Protein AF-A0AAJ2J7U4-F1 (afdb_monomer)

Structure (mmCIF, N/CA/C/O backbone):
data_AF-A0AAJ2J7U4-F1
#
_entry.id   AF-A0AAJ2J7U4-F1
#
loop_
_atom_site.group_PDB
_atom_site.id
_atom_site.type_symbol
_atom_site.label_atom_id
_atom_site.label_alt_id
_atom_site.label_comp_id
_atom_site.label_asym_id
_atom_site.label_entity_id
_atom_site.label_seq_id
_atom_site.pdbx_PDB_ins_code
_atom_site.Cartn_x
_atom_site.Cartn_y
_atom_site.Cartn_z
_atom_site.occupancy
_atom_sit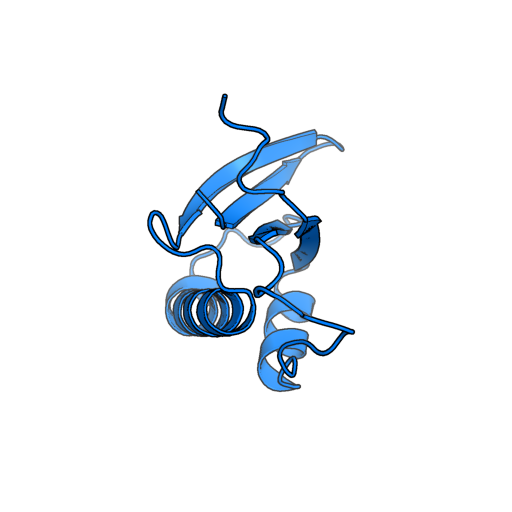e.B_iso_or_equiv
_atom_site.auth_seq_id
_atom_site.auth_comp_id
_atom_site.auth_asym_id
_atom_site.auth_atom_id
_atom_site.pdbx_PDB_model_num
ATOM 1 N N . MET A 1 1 ? 10.950 10.917 -3.554 1.00 66.06 1 MET A N 1
ATOM 2 C CA . MET A 1 1 ? 10.556 10.054 -2.414 1.00 66.06 1 MET A CA 1
ATOM 3 C C . MET A 1 1 ? 9.336 9.284 -2.843 1.00 66.06 1 MET A C 1
ATOM 5 O O . MET A 1 1 ? 8.470 9.902 -3.446 1.00 66.06 1 MET A O 1
ATOM 9 N N . SER A 1 2 ? 9.233 8.014 -2.476 1.00 89.12 2 SER A N 1
ATOM 10 C CA . SER A 1 2 ? 8.250 7.124 -3.091 1.00 89.12 2 SER A CA 1
ATOM 11 C C . SER A 1 2 ? 7.134 6.642 -2.175 1.00 89.12 2 SER A C 1
ATOM 13 O O . SER A 1 2 ? 6.103 6.273 -2.707 1.00 89.12 2 SER A O 1
ATOM 15 N 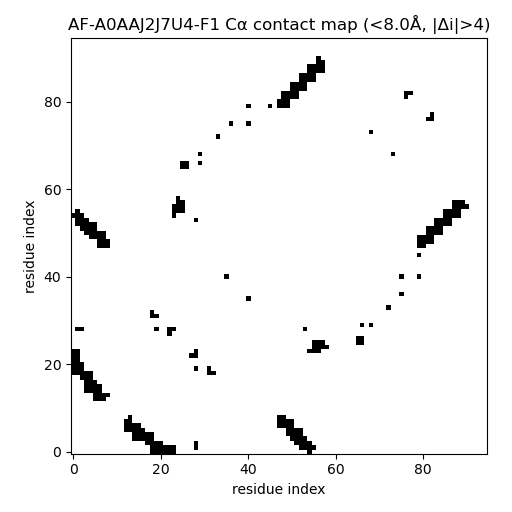N . ILE A 1 3 ? 7.256 6.645 -0.838 1.00 97.06 3 ILE A N 1
ATOM 16 C CA . ILE A 1 3 ? 6.148 6.188 0.025 1.00 97.06 3 ILE A CA 1
ATOM 17 C C . ILE A 1 3 ? 5.807 7.182 1.134 1.00 97.06 3 ILE A C 1
ATOM 19 O O . ILE A 1 3 ? 6.639 7.492 1.993 1.00 97.06 3 ILE A O 1
ATOM 23 N N . TRP A 1 4 ? 4.535 7.581 1.176 1.00 97.31 4 TRP A N 1
ATOM 24 C CA . TRP A 1 4 ? 3.908 8.254 2.308 1.00 97.31 4 TRP A CA 1
ATOM 25 C C . TRP A 1 4 ? 2.800 7.392 2.902 1.00 97.31 4 TRP A C 1
ATOM 27 O O . TRP A 1 4 ? 1.822 7.056 2.241 1.00 97.31 4 TRP A O 1
ATOM 37 N N . ILE A 1 5 ? 2.900 7.098 4.195 1.00 97.19 5 ILE A N 1
ATOM 38 C CA . ILE A 1 5 ? 1.748 6.629 4.959 1.00 97.19 5 ILE A CA 1
ATOM 39 C C . ILE A 1 5 ? 0.985 7.865 5.410 1.00 97.19 5 ILE A C 1
ATOM 41 O O . ILE A 1 5 ? 1.531 8.714 6.119 1.00 97.19 5 ILE A O 1
ATOM 45 N N . ARG A 1 6 ? -0.272 7.972 4.991 1.00 97.12 6 ARG A N 1
ATOM 46 C CA . ARG A 1 6 ? -1.156 9.087 5.313 1.00 97.12 6 ARG A CA 1
ATOM 47 C C . ARG A 1 6 ? -2.288 8.640 6.221 1.00 97.12 6 ARG A C 1
ATOM 49 O O . ARG A 1 6 ? -2.885 7.585 6.010 1.00 97.12 6 ARG A O 1
ATOM 56 N N . LYS A 1 7 ? -2.600 9.470 7.208 1.00 96.81 7 LYS A N 1
ATOM 57 C CA . LYS A 1 7 ? -3.763 9.318 8.081 1.00 96.81 7 LYS A CA 1
ATOM 58 C C . LYS A 1 7 ? -4.923 10.118 7.505 1.00 96.81 7 LYS A C 1
ATOM 60 O O . LYS A 1 7 ? -4.736 11.275 7.141 1.00 96.81 7 LYS A O 1
ATOM 65 N N . VAL A 1 8 ? -6.108 9.523 7.429 1.00 96.00 8 VAL A N 1
ATOM 66 C CA . VAL A 1 8 ? -7.317 10.192 6.936 1.00 96.00 8 VAL A CA 1
ATOM 67 C C . VAL A 1 8 ? -8.169 10.669 8.112 1.00 96.00 8 VAL A C 1
ATOM 69 O O . VAL A 1 8 ? -8.530 9.882 8.992 1.00 96.00 8 VAL A O 1
ATOM 72 N N . THR A 1 9 ? -8.516 11.955 8.095 1.00 91.88 9 THR A N 1
ATOM 73 C CA . THR A 1 9 ? -9.351 12.634 9.095 1.00 91.88 9 THR A CA 1
ATOM 74 C C . THR A 1 9 ? -10.326 13.561 8.368 1.00 91.88 9 THR A C 1
ATOM 76 O O . THR A 1 9 ? -9.903 14.424 7.601 1.00 91.88 9 THR A O 1
ATOM 79 N N . ASP A 1 10 ? -11.631 13.375 8.581 1.00 88.81 10 ASP A N 1
ATOM 80 C CA . ASP A 1 10 ? -12.701 14.230 8.036 1.00 88.81 10 ASP A CA 1
ATOM 81 C C . ASP A 1 10 ? -12.599 14.502 6.520 1.00 88.81 10 ASP A C 1
ATOM 83 O O . ASP A 1 10 ? -12.789 15.621 6.046 1.00 88.81 10 ASP A O 1
ATOM 87 N N . GLY A 1 11 ? -12.260 13.467 5.743 1.00 85.19 11 GLY A N 1
ATOM 88 C CA . GLY A 1 11 ? -12.131 13.546 4.281 1.00 85.19 11 GLY A CA 1
ATOM 89 C C . GLY A 1 11 ? -10.825 14.170 3.776 1.00 85.19 11 GLY A C 1
ATOM 90 O O . GLY A 1 11 ? -10.605 14.202 2.568 1.00 85.19 11 GLY A O 1
ATOM 91 N N . ASN A 1 12 ? -9.942 14.612 4.673 1.00 91.88 12 ASN A N 1
ATOM 92 C CA . ASN A 1 12 ? -8.586 15.049 4.351 1.00 91.88 12 ASN A CA 1
ATOM 93 C C . ASN A 1 12 ? -7.569 13.978 4.748 1.00 91.88 12 ASN A C 1
ATOM 95 O O . ASN A 1 12 ? -7.854 13.111 5.571 1.00 91.88 12 ASN A O 1
ATOM 99 N N . SER A 1 13 ? -6.365 14.055 4.186 1.00 94.75 13 SER A N 1
ATOM 100 C CA . SER A 1 13 ? -5.255 13.180 4.558 1.00 94.75 13 SER A CA 1
ATOM 101 C C . SER A 1 13 ? -4.037 13.989 4.984 1.00 94.75 13 SER A C 1
ATOM 103 O O . SER A 1 13 ? -3.684 14.947 4.297 1.00 94.75 13 SER A O 1
ATOM 105 N N . GLU A 1 14 ? -3.357 13.557 6.038 1.00 95.62 14 GLU A N 1
ATOM 106 C CA . GLU A 1 14 ? -2.099 14.136 6.514 1.00 95.62 14 GLU A CA 1
ATOM 107 C C . GLU A 1 14 ? -0.971 13.102 6.483 1.00 95.62 14 GLU A C 1
ATOM 109 O O . GLU A 1 14 ? -1.200 11.908 6.684 1.00 95.62 14 GLU A O 1
ATOM 114 N N . ASN A 1 15 ? 0.256 13.556 6.235 1.00 95.94 15 ASN A N 1
ATOM 115 C CA . ASN A 1 15 ? 1.433 12.693 6.217 1.00 95.94 15 ASN A CA 1
ATOM 116 C C . ASN A 1 15 ? 1.776 12.228 7.639 1.00 95.94 15 ASN A C 1
ATOM 118 O O . ASN A 1 15 ? 1.973 13.052 8.528 1.00 95.94 15 ASN A O 1
ATOM 122 N N . TYR A 1 16 ? 1.878 10.913 7.837 1.00 95.12 16 TYR A N 1
ATOM 123 C CA . TYR A 1 16 ? 2.177 10.298 9.131 1.00 95.12 16 TYR A CA 1
ATOM 124 C C . TYR A 1 16 ? 3.620 9.800 9.215 1.00 95.12 16 TYR A C 1
ATOM 126 O O . TYR A 1 16 ? 4.351 10.152 10.137 1.00 95.12 16 TYR A O 1
ATOM 134 N N . VAL A 1 17 ? 4.051 8.998 8.239 1.00 95.88 17 VAL A N 1
ATOM 135 C CA . VAL A 1 17 ? 5.441 8.543 8.141 1.00 95.88 17 VAL A CA 1
ATOM 136 C C . VAL A 1 17 ? 5.857 8.412 6.686 1.00 95.88 17 VAL A C 1
ATOM 138 O O . VAL A 1 17 ? 5.032 8.159 5.806 1.00 95.88 17 VAL A O 1
ATOM 141 N N . ARG A 1 18 ? 7.153 8.585 6.450 1.00 95.44 18 ARG A N 1
ATOM 142 C CA . ARG A 1 18 ? 7.792 8.448 5.148 1.00 95.44 18 ARG A CA 1
ATOM 143 C C . ARG A 1 18 ? 8.653 7.192 5.117 1.00 95.44 18 ARG A C 1
ATOM 145 O O . ARG A 1 18 ? 9.348 6.919 6.092 1.00 95.44 18 ARG A O 1
ATOM 152 N N . LEU A 1 19 ? 8.626 6.465 4.001 1.00 95.56 19 LEU A N 1
ATOM 153 C CA . LEU A 1 19 ? 9.446 5.273 3.764 1.00 95.56 19 LEU A CA 1
ATOM 154 C C . LEU A 1 19 ? 10.171 5.385 2.410 1.00 95.56 19 LEU A C 1
ATOM 156 O O . LEU A 1 19 ? 9.836 6.244 1.592 1.00 95.56 19 LEU A O 1
ATOM 160 N N . ALA A 1 20 ? 11.152 4.504 2.185 1.00 93.31 20 ALA A N 1
ATOM 161 C CA . ALA A 1 20 ? 11.825 4.301 0.896 1.00 93.31 20 ALA A CA 1
ATOM 162 C C . ALA A 1 20 ? 12.352 5.593 0.234 1.00 93.31 20 ALA A C 1
ATOM 164 O O . ALA A 1 20 ? 12.027 5.909 -0.905 1.00 93.31 20 ALA A O 1
ATOM 165 N N . GLU A 1 21 ? 13.169 6.379 0.942 1.00 87.88 21 GLU A N 1
ATOM 166 C CA . GLU A 1 21 ? 13.580 7.698 0.438 1.00 87.88 21 GLU A CA 1
ATOM 167 C C . GLU A 1 21 ? 14.337 7.665 -0.898 1.00 87.88 21 GLU A C 1
ATOM 169 O O . GLU A 1 21 ? 14.222 8.623 -1.663 1.00 87.88 21 GLU A O 1
ATOM 174 N N . GLU A 1 22 ? 15.051 6.570 -1.167 1.00 88.56 22 GLU A N 1
ATOM 175 C CA . GLU A 1 22 ? 16.000 6.426 -2.278 1.00 88.56 22 GLU A CA 1
ATOM 176 C C . GLU A 1 22 ? 15.540 5.454 -3.379 1.00 88.56 22 GLU A C 1
ATOM 178 O O . GLU A 1 22 ? 16.242 5.294 -4.373 1.00 88.56 22 GLU A O 1
ATOM 183 N N . SER A 1 23 ? 14.382 4.799 -3.231 1.00 91.81 23 SER A N 1
ATOM 184 C CA . SER A 1 23 ? 13.888 3.826 -4.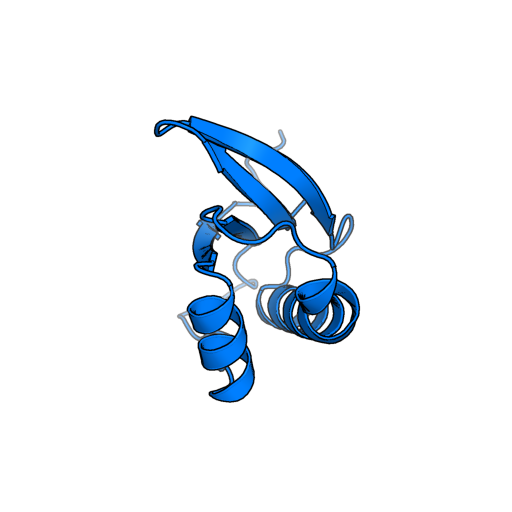217 1.00 91.81 23 SER A CA 1
ATOM 185 C C . SER A 1 23 ? 12.643 4.344 -4.923 1.00 91.81 23 SER A C 1
ATOM 187 O O . SER A 1 23 ? 11.798 4.977 -4.296 1.00 91.81 23 SER A O 1
ATOM 189 N N . TRP A 1 24 ? 12.521 4.036 -6.212 1.00 92.88 24 TRP A N 1
ATOM 190 C CA . TRP A 1 24 ? 11.317 4.223 -7.029 1.00 92.88 24 TRP A CA 1
ATOM 191 C C . TRP A 1 24 ? 10.902 2.921 -7.740 1.00 92.88 24 TRP A C 1
ATOM 193 O O . TRP A 1 24 ? 9.967 2.920 -8.541 1.00 92.88 24 TRP A O 1
ATOM 203 N N . ASP A 1 25 ? 11.578 1.804 -7.442 1.00 92.25 25 ASP A N 1
ATOM 204 C CA . ASP A 1 25 ? 11.293 0.494 -8.030 1.00 92.25 25 ASP A CA 1
ATOM 205 C C . ASP A 1 25 ? 10.081 -0.146 -7.349 1.00 92.25 25 ASP A C 1
ATOM 207 O O . ASP A 1 25 ? 10.143 -0.578 -6.199 1.00 92.25 25 ASP A O 1
ATOM 211 N N . LEU A 1 26 ? 8.959 -0.232 -8.065 1.00 93.31 26 LEU A N 1
ATOM 212 C CA . LEU A 1 26 ? 7.684 -0.680 -7.501 1.00 93.31 26 LEU A CA 1
ATOM 213 C C . LEU A 1 26 ? 7.764 -2.028 -6.737 1.00 93.31 26 LEU A C 1
ATOM 215 O O . LEU A 1 26 ? 7.219 -2.107 -5.632 1.00 93.31 26 LEU A O 1
ATOM 219 N N . PRO A 1 27 ? 8.431 -3.090 -7.238 1.00 92.56 27 PRO A N 1
ATOM 220 C CA . PRO A 1 27 ? 8.653 -4.307 -6.455 1.00 92.56 27 PRO A CA 1
ATOM 221 C C . PRO A 1 27 ? 9.396 -4.102 -5.130 1.00 92.56 27 PRO A C 1
ATOM 223 O O . PRO A 1 27 ? 8.976 -4.648 -4.105 1.00 92.56 27 PRO A O 1
ATOM 226 N N . GLU A 1 28 ? 10.482 -3.329 -5.126 1.00 93.62 28 GLU A N 1
ATOM 227 C CA . GLU A 1 28 ? 11.215 -2.994 -3.906 1.00 93.62 28 GLU A CA 1
ATOM 228 C C . GLU A 1 28 ? 10.351 -2.192 -2.923 1.00 93.62 28 GLU A C 1
ATOM 230 O O . GLU A 1 28 ? 10.319 -2.511 -1.731 1.00 93.62 28 GLU A O 1
ATOM 235 N N . LEU A 1 29 ? 9.588 -1.216 -3.420 1.00 95.56 29 LEU A N 1
ATOM 236 C CA . LEU A 1 29 ? 8.677 -0.401 -2.615 1.00 95.56 29 LEU A CA 1
ATOM 237 C C . LEU A 1 29 ? 7.658 -1.254 -1.862 1.00 95.56 29 LEU A C 1
ATOM 239 O O . LEU A 1 29 ? 7.459 -1.066 -0.661 1.00 95.56 29 LEU A O 1
ATOM 243 N N . PHE A 1 30 ? 7.063 -2.243 -2.530 1.00 95.69 30 PHE A N 1
ATOM 244 C CA . PHE A 1 30 ? 6.123 -3.156 -1.883 1.00 95.69 30 PHE A CA 1
ATOM 245 C C . PHE A 1 30 ? 6.781 -4.050 -0.832 1.00 95.69 30 PHE A C 1
ATOM 247 O O . PHE A 1 30 ? 6.172 -4.310 0.205 1.00 95.69 30 PHE A O 1
ATOM 254 N N . LYS A 1 31 ? 8.034 -4.466 -1.042 1.00 94.25 31 LYS A N 1
ATOM 255 C CA . LYS A 1 31 ? 8.796 -5.212 -0.032 1.00 94.25 31 LYS A CA 1
ATOM 256 C C . LYS A 1 31 ? 9.086 -4.355 1.203 1.00 94.25 31 LYS A C 1
ATOM 258 O O . LYS A 1 31 ? 8.926 -4.829 2.327 1.00 94.25 31 LYS A O 1
ATOM 263 N N . ILE A 1 32 ? 9.500 -3.101 1.009 1.00 95.62 32 ILE A N 1
ATOM 264 C CA . ILE A 1 32 ? 9.742 -2.150 2.105 1.00 95.62 32 ILE A CA 1
ATOM 265 C C . ILE A 1 32 ? 8.442 -1.890 2.871 1.00 95.62 32 ILE A C 1
ATOM 267 O O . ILE A 1 32 ? 8.428 -1.960 4.100 1.00 95.62 32 ILE A O 1
ATOM 271 N N . PHE A 1 33 ? 7.348 -1.643 2.151 1.00 96.12 33 PHE A N 1
ATOM 272 C CA . PHE A 1 33 ? 6.033 -1.417 2.738 1.00 96.12 33 PHE A CA 1
ATOM 273 C C . PHE A 1 33 ? 5.543 -2.619 3.558 1.00 96.12 33 PHE A C 1
ATOM 275 O O . PHE A 1 33 ? 5.133 -2.443 4.703 1.00 96.12 33 PHE A O 1
ATOM 282 N N . GLU A 1 34 ? 5.625 -3.840 3.021 1.00 95.50 34 GLU A N 1
ATOM 283 C CA . GLU A 1 34 ? 5.176 -5.055 3.717 1.00 95.50 34 GLU A CA 1
ATOM 284 C C . GLU A 1 34 ? 5.988 -5.329 4.992 1.00 95.50 34 GLU A C 1
ATOM 286 O O . GLU A 1 34 ? 5.413 -5.671 6.033 1.00 95.50 34 GLU A O 1
ATOM 291 N N . ASN A 1 35 ? 7.307 -5.113 4.949 1.00 94.75 35 ASN A N 1
ATOM 292 C CA . ASN A 1 35 ? 8.164 -5.213 6.131 1.00 94.75 35 ASN A CA 1
ATOM 293 C C . ASN A 1 35 ? 7.781 -4.170 7.186 1.00 94.75 35 ASN A C 1
ATOM 295 O O . ASN A 1 35 ? 7.549 -4.520 8.343 1.00 94.75 35 ASN A O 1
ATOM 299 N N . TRP A 1 36 ? 7.637 -2.906 6.779 1.00 95.94 36 TRP A N 1
ATOM 300 C CA . TRP A 1 36 ? 7.265 -1.833 7.697 1.00 95.94 36 TRP A CA 1
ATOM 301 C C . TRP A 1 36 ? 5.909 -2.097 8.360 1.00 95.94 36 TRP A C 1
ATOM 303 O O . TRP A 1 36 ? 5.783 -1.976 9.580 1.00 95.94 36 TRP A O 1
ATOM 313 N N . LEU A 1 37 ? 4.913 -2.530 7.581 1.00 94.81 37 LEU A N 1
ATOM 314 C CA . LEU A 1 37 ? 3.586 -2.870 8.088 1.00 94.81 37 LEU A CA 1
ATOM 315 C C . LEU A 1 37 ? 3.641 -4.061 9.052 1.00 94.81 37 LEU A C 1
ATOM 317 O O . LEU A 1 37 ? 2.898 -4.114 10.025 1.00 94.81 37 LEU A O 1
ATOM 321 N N . THR A 1 38 ? 4.527 -5.025 8.812 1.00 92.44 38 THR A N 1
ATOM 322 C CA . THR A 1 38 ? 4.713 -6.164 9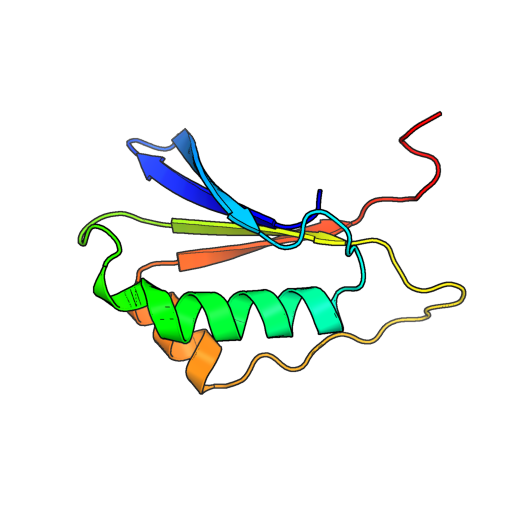.717 1.00 92.44 38 THR A CA 1
ATOM 323 C C . THR A 1 38 ? 5.268 -5.737 11.074 1.00 92.44 38 THR A C 1
ATOM 325 O O . THR A 1 38 ? 4.848 -6.287 12.087 1.00 92.44 38 THR A O 1
ATOM 328 N N . GLU A 1 39 ? 6.149 -4.743 11.100 1.00 93.69 39 GLU A N 1
ATOM 329 C CA . GLU A 1 39 ? 6.799 -4.253 12.320 1.00 93.69 39 GLU A CA 1
ATOM 330 C C . GLU A 1 39 ? 5.969 -3.209 13.087 1.00 93.69 39 GLU A C 1
ATOM 332 O O . GLU A 1 39 ? 6.059 -3.131 14.311 1.0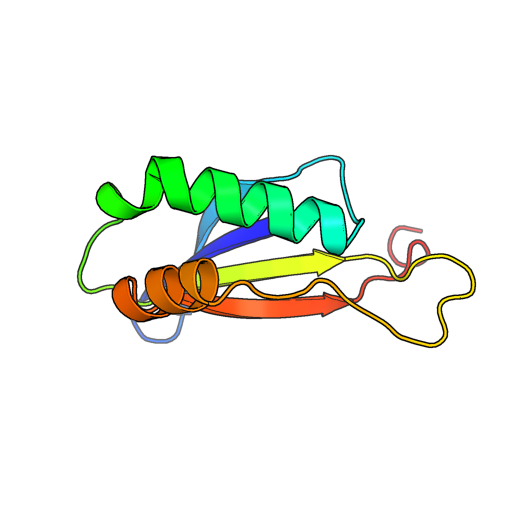0 93.69 39 GLU A O 1
ATOM 337 N N . HIS A 1 40 ? 5.165 -2.398 12.388 1.00 92.25 40 HIS A N 1
ATOM 338 C CA . HIS A 1 40 ? 4.559 -1.190 12.963 1.00 92.25 40 HIS A CA 1
ATOM 339 C C . HIS A 1 40 ? 3.028 -1.179 12.977 1.00 92.25 40 HIS A C 1
ATOM 341 O O . HIS A 1 40 ? 2.460 -0.318 13.651 1.00 92.25 40 HIS A O 1
ATOM 347 N N . ALA A 1 41 ? 2.352 -2.103 12.278 1.00 84.50 41 ALA A N 1
ATOM 348 C CA . ALA A 1 41 ? 0.887 -2.115 12.172 1.00 84.50 41 ALA A CA 1
ATOM 349 C C . ALA A 1 41 ? 0.186 -2.034 13.532 1.00 84.50 41 ALA A C 1
ATOM 351 O O . ALA A 1 41 ? -0.726 -1.230 13.702 1.00 84.50 41 ALA A O 1
ATOM 352 N N . ASP A 1 42 ? 0.653 -2.812 14.507 1.00 86.62 42 ASP A N 1
ATOM 353 C CA . ASP A 1 42 ? 0.013 -2.921 15.821 1.00 86.62 42 ASP A CA 1
ATOM 354 C C . ASP A 1 42 ? 0.112 -1.627 16.650 1.00 86.62 42 ASP A C 1
ATOM 356 O O . ASP A 1 42 ? -0.624 -1.448 17.619 1.00 86.62 42 ASP A O 1
ATOM 360 N N . ASN A 1 43 ? 0.997 -0.704 16.259 1.00 89.62 43 ASN A N 1
ATOM 361 C CA . ASN A 1 43 ? 1.200 0.582 16.924 1.00 89.62 43 ASN A CA 1
ATOM 362 C C . ASN A 1 43 ? 0.462 1.738 16.233 1.00 89.62 43 ASN A C 1
ATOM 364 O O . ASN A 1 43 ? 0.505 2.870 16.722 1.00 89.62 43 ASN A O 1
ATOM 368 N N . LEU A 1 44 ? -0.190 1.493 15.091 1.00 90.94 44 LEU A N 1
ATOM 369 C CA . LEU A 1 44 ? -0.962 2.529 14.418 1.00 90.94 44 LEU A CA 1
ATOM 370 C C . LEU A 1 44 ? -2.239 2.844 15.211 1.00 90.94 44 LEU A C 1
ATOM 372 O O . LEU A 1 44 ? -2.944 1.928 15.638 1.00 90.94 44 LEU A O 1
ATOM 376 N N . PRO A 1 45 ? -2.583 4.134 15.388 1.00 88.50 45 PRO A N 1
ATOM 377 C CA . PRO A 1 45 ? -3.833 4.523 16.024 1.00 88.50 45 PRO A CA 1
ATOM 378 C C . PRO A 1 45 ? -5.054 3.863 15.364 1.00 88.50 45 PRO A C 1
ATOM 380 O O . PRO A 1 45 ? -5.331 4.069 14.180 1.00 88.50 45 PRO A O 1
ATOM 383 N N . SER A 1 46 ? -5.805 3.095 16.154 1.00 86.25 46 SER A N 1
ATOM 384 C CA . SER A 1 46 ? -7.038 2.435 15.719 1.00 86.25 46 SER A CA 1
ATOM 385 C C . SER A 1 46 ? -8.163 3.435 15.437 1.00 86.25 46 SER A C 1
ATOM 387 O O . SER A 1 46 ? -8.198 4.516 16.024 1.00 86.25 46 SER A O 1
ATOM 389 N N . GLY A 1 47 ? -9.137 3.042 14.611 1.00 85.69 47 GLY A N 1
ATOM 390 C CA . GLY A 1 47 ? -10.332 3.852 14.328 1.00 85.69 47 GLY A CA 1
ATOM 391 C C . GLY A 1 47 ? -10.122 4.947 13.279 1.00 85.69 47 GLY A C 1
ATOM 392 O O . GLY A 1 47 ? -11.026 5.743 13.040 1.00 85.69 47 GLY A O 1
ATOM 393 N N . HIS A 1 48 ? -8.953 4.973 12.641 1.00 89.50 48 HIS A N 1
ATOM 394 C CA . HIS A 1 48 ? -8.643 5.856 11.525 1.00 89.50 48 HIS A CA 1
ATOM 395 C C . HIS A 1 48 ? -8.581 5.080 10.215 1.00 89.50 48 HIS A C 1
ATOM 397 O O . HIS A 1 48 ? -8.267 3.892 10.199 1.00 89.50 48 HIS A O 1
ATOM 403 N N . GLN A 1 49 ? -8.860 5.776 9.118 1.00 95.50 49 GLN A N 1
ATOM 404 C CA . GLN A 1 49 ? -8.548 5.292 7.780 1.00 95.50 49 GLN A CA 1
ATOM 405 C C . GLN A 1 49 ? -7.123 5.705 7.417 1.00 95.50 49 GLN A C 1
ATOM 407 O O . GLN A 1 49 ? -6.647 6.768 7.825 1.00 95.50 49 GLN A O 1
ATOM 412 N N . TRP A 1 50 ? -6.453 4.871 6.630 1.00 97.12 50 TRP A N 1
ATOM 413 C CA . TRP A 1 50 ? -5.070 5.092 6.225 1.00 97.12 50 TRP A CA 1
ATOM 414 C C . TRP A 1 50 ? -4.916 4.976 4.713 1.00 97.12 50 TRP A C 1
ATOM 416 O O . TRP A 1 50 ? -5.690 4.290 4.044 1.00 97.12 50 TRP A O 1
ATOM 426 N N . ILE A 1 51 ? -3.895 5.629 4.170 1.00 97.75 51 ILE A N 1
ATOM 427 C CA . ILE A 1 51 ? -3.500 5.497 2.768 1.00 97.75 51 ILE A CA 1
ATOM 428 C C . ILE A 1 51 ? -1.998 5.224 2.730 1.00 97.75 51 ILE A C 1
ATOM 430 O O . ILE A 1 51 ? -1.220 6.022 3.244 1.00 97.75 51 ILE A O 1
ATOM 434 N N . ALA A 1 52 ? -1.591 4.119 2.115 1.00 97.50 52 ALA A N 1
ATOM 435 C CA . ALA A 1 52 ? -0.226 3.939 1.640 1.00 97.50 52 ALA A CA 1
ATOM 436 C C . ALA A 1 52 ? -0.133 4.562 0.243 1.00 97.50 52 ALA A C 1
ATOM 438 O O . ALA A 1 52 ? -0.625 3.992 -0.728 1.00 97.50 52 ALA A O 1
ATOM 439 N N . ASP A 1 53 ? 0.417 5.766 0.170 1.00 97.38 53 ASP A N 1
ATOM 440 C CA . ASP A 1 53 ? 0.664 6.510 -1.062 1.00 97.38 53 ASP A CA 1
ATOM 441 C C . ASP A 1 53 ? 2.035 6.117 -1.604 1.00 97.38 53 ASP A C 1
ATOM 443 O O . ASP A 1 53 ? 3.044 6.411 -0.965 1.00 97.38 53 ASP A O 1
ATOM 447 N N . ILE A 1 54 ? 2.054 5.379 -2.711 1.00 96.94 54 ILE A N 1
ATOM 448 C CA . ILE A 1 54 ? 3.249 4.773 -3.292 1.00 96.94 54 ILE A CA 1
ATOM 449 C C . ILE A 1 54 ? 3.447 5.336 -4.702 1.00 96.94 54 ILE A C 1
ATOM 451 O O . ILE A 1 54 ? 2.798 4.910 -5.661 1.00 96.94 54 ILE A O 1
ATOM 455 N N . GLY A 1 55 ? 4.375 6.280 -4.803 1.00 95.44 55 GLY A N 1
ATOM 456 C CA . GLY A 1 55 ? 4.939 6.785 -6.043 1.00 95.44 55 GLY A CA 1
ATOM 457 C C . GLY A 1 55 ? 6.022 5.859 -6.589 1.00 95.44 55 GLY A C 1
ATOM 458 O O . GLY A 1 55 ? 6.887 5.415 -5.837 1.00 95.44 55 GLY A O 1
ATOM 459 N N . PHE A 1 56 ? 6.009 5.576 -7.887 1.00 93.94 56 PHE A N 1
ATOM 460 C CA . PHE A 1 56 ? 7.010 4.727 -8.536 1.00 93.94 56 PHE A CA 1
ATOM 461 C C . PHE A 1 56 ? 7.355 5.226 -9.939 1.00 93.94 56 PHE A C 1
ATOM 463 O O . PHE A 1 56 ? 6.524 5.853 -10.593 1.00 93.94 56 PHE A O 1
ATOM 470 N N . THR A 1 57 ? 8.552 4.880 -10.411 1.00 92.25 57 THR A N 1
ATOM 471 C CA . THR A 1 57 ? 8.959 5.104 -11.803 1.00 92.25 57 THR A CA 1
ATOM 472 C C . THR A 1 57 ? 8.816 3.791 -12.579 1.00 92.25 57 THR A C 1
ATOM 474 O O . THR A 1 57 ? 9.244 2.734 -12.091 1.00 92.25 57 THR A O 1
ATOM 477 N N . PRO A 1 58 ? 8.224 3.792 -13.786 1.00 88.00 58 PRO A N 1
ATOM 478 C CA . PRO A 1 58 ? 8.233 2.622 -14.652 1.00 88.00 58 PRO A CA 1
ATOM 479 C C . PRO A 1 58 ? 9.662 2.177 -14.966 1.00 88.00 58 PRO A C 1
ATOM 481 O O . PRO A 1 58 ? 10.533 2.983 -15.280 1.00 88.00 58 PRO A O 1
ATOM 484 N N . ARG A 1 59 ? 9.911 0.865 -14.936 1.00 86.00 59 ARG A N 1
ATOM 485 C CA . ARG A 1 59 ? 11.202 0.315 -15.375 1.00 86.00 59 ARG A CA 1
ATOM 486 C C . ARG A 1 59 ? 11.413 0.619 -16.860 1.00 86.00 59 ARG A C 1
ATOM 488 O O . ARG A 1 59 ? 10.472 0.502 -17.648 1.00 86.00 59 ARG A O 1
ATOM 495 N N . GLU A 1 60 ? 12.646 0.924 -17.251 1.00 84.56 60 GLU A N 1
ATOM 496 C CA . GLU A 1 60 ? 12.980 1.190 -18.653 1.00 84.56 60 GLU A CA 1
ATOM 497 C C . GLU A 1 60 ? 12.531 0.027 -19.559 1.00 84.56 60 GLU A C 1
ATOM 499 O O . GLU A 1 60 ? 12.805 -1.147 -19.291 1.00 84.56 60 GLU A O 1
ATOM 504 N N . GLY A 1 61 ? 11.785 0.350 -20.621 1.00 83.19 61 GLY A N 1
ATOM 505 C CA . GLY A 1 61 ? 11.254 -0.640 -21.563 1.00 83.19 61 GLY A CA 1
ATOM 506 C C . GLY A 1 61 ? 10.137 -1.535 -21.009 1.00 83.19 61 GLY A C 1
ATOM 507 O O . GLY A 1 61 ? 9.817 -2.561 -21.621 1.00 83.19 61 GLY A O 1
ATOM 508 N N . ALA A 1 62 ? 9.534 -1.191 -19.865 1.00 81.88 62 ALA A N 1
ATOM 509 C CA . ALA A 1 62 ? 8.396 -1.927 -19.334 1.00 81.88 62 ALA A CA 1
ATOM 510 C C . ALA A 1 62 ? 7.198 -1.871 -20.298 1.00 81.88 62 ALA A C 1
ATOM 512 O O . ALA A 1 62 ? 6.725 -0.807 -20.675 1.00 81.88 62 ALA A O 1
ATOM 513 N N . ASN A 1 63 ? 6.655 -3.044 -20.634 1.00 79.81 63 ASN A N 1
ATOM 514 C CA . ASN A 1 63 ? 5.376 -3.199 -21.340 1.00 79.81 63 ASN A CA 1
ATOM 515 C C . ASN A 1 63 ? 4.286 -3.760 -20.402 1.00 79.81 63 ASN A C 1
ATOM 517 O O . ASN A 1 63 ? 3.359 -4.441 -20.840 1.00 79.81 63 ASN A O 1
ATOM 521 N N . GLY A 1 64 ? 4.446 -3.538 -19.093 1.00 78.56 64 GLY A N 1
ATOM 522 C CA . GLY A 1 64 ? 3.576 -4.039 -18.029 1.00 78.56 64 GLY A CA 1
ATOM 523 C C . GLY A 1 64 ? 4.313 -4.826 -16.937 1.00 78.56 64 GLY A C 1
ATOM 524 O O . GLY A 1 64 ? 5.543 -4.812 -16.831 1.00 78.56 64 GLY A O 1
ATOM 525 N N . GLY A 1 65 ? 3.526 -5.535 -16.125 1.00 82.31 65 GLY A N 1
ATOM 526 C CA . GLY A 1 65 ? 3.981 -6.252 -14.931 1.00 82.31 65 GLY A CA 1
ATOM 527 C C . GLY A 1 65 ? 3.776 -5.446 -13.647 1.00 82.31 65 GLY A C 1
ATOM 528 O O . GLY A 1 65 ? 3.353 -4.297 -13.677 1.00 82.31 65 GLY A O 1
ATOM 529 N N . GLY A 1 66 ? 4.053 -6.070 -12.508 1.00 83.94 66 GLY A N 1
ATOM 530 C CA . GLY A 1 66 ? 3.913 -5.451 -11.194 1.00 83.94 66 GLY A CA 1
ATOM 531 C C . GLY A 1 66 ? 4.254 -6.441 -10.083 1.00 83.94 66 GLY A C 1
ATOM 532 O O . GLY A 1 66 ? 4.434 -7.633 -10.361 1.00 83.94 66 GLY A O 1
ATOM 533 N N . PRO A 1 67 ? 4.374 -5.972 -8.834 1.00 89.94 67 PRO A N 1
ATOM 534 C CA . PRO A 1 67 ? 4.550 -6.859 -7.697 1.00 89.94 67 PRO A CA 1
ATOM 535 C C . PRO A 1 67 ? 3.292 -7.689 -7.442 1.00 89.94 67 PRO A C 1
ATOM 537 O O . PRO A 1 67 ? 2.167 -7.275 -7.722 1.00 89.94 67 PRO A O 1
ATOM 540 N N . ILE A 1 68 ? 3.488 -8.868 -6.855 1.00 90.56 68 ILE A N 1
ATOM 541 C CA . ILE A 1 68 ? 2.388 -9.655 -6.301 1.00 90.56 68 ILE A CA 1
ATOM 542 C C . ILE A 1 68 ? 2.049 -9.073 -4.932 1.00 90.56 68 ILE A C 1
ATOM 544 O O . ILE A 1 68 ? 2.904 -9.036 -4.050 1.00 90.56 68 ILE A O 1
ATOM 548 N N . LEU A 1 69 ? 0.791 -8.685 -4.732 1.00 93.19 69 LEU A N 1
ATOM 549 C CA . LEU A 1 69 ? 0.292 -8.350 -3.402 1.00 93.19 69 L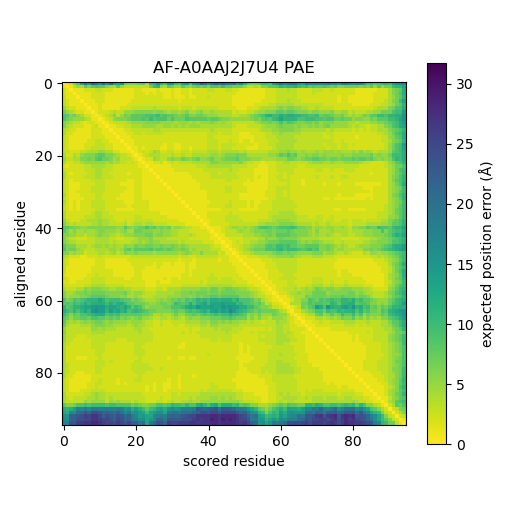EU A CA 1
ATOM 550 C C . LEU A 1 69 ? -0.029 -9.642 -2.665 1.00 93.19 69 LEU A C 1
ATOM 552 O O . LEU A 1 69 ? -0.936 -10.385 -3.051 1.00 93.19 69 LEU A O 1
ATOM 556 N N . SER A 1 70 ? 0.739 -9.935 -1.619 1.00 93.12 70 SER A N 1
ATOM 557 C CA . SER A 1 70 ? 0.513 -11.134 -0.825 1.00 93.12 70 SER A CA 1
ATOM 558 C C . SER A 1 70 ? -0.871 -11.071 -0.162 1.00 93.12 70 SER A C 1
ATOM 560 O O . SER A 1 70 ? -1.366 -10.009 0.225 1.00 93.12 70 SER A O 1
ATOM 562 N N . VAL A 1 71 ? -1.521 -12.227 0.009 1.00 95.50 71 VAL A N 1
ATOM 563 C CA . VAL A 1 71 ? -2.794 -12.301 0.752 1.00 95.50 71 VAL A CA 1
ATOM 564 C C . VAL A 1 71 ? -2.624 -11.792 2.187 1.00 95.50 71 VAL A C 1
ATOM 566 O O . VAL A 1 71 ? -3.567 -11.253 2.760 1.00 95.50 71 VAL A O 1
ATOM 569 N N . GLN A 1 72 ? -1.434 -11.946 2.772 1.00 93.69 72 GLN A N 1
ATOM 570 C CA . GLN A 1 72 ? -1.149 -11.447 4.115 1.00 93.69 72 GLN A CA 1
ATOM 571 C C . GLN A 1 72 ? -1.084 -9.918 4.155 1.00 93.69 72 GLN A C 1
ATOM 573 O O . GLN A 1 72 ? -1.709 -9.326 5.033 1.00 93.69 72 GLN A O 1
ATOM 578 N N . LEU A 1 73 ? -0.414 -9.285 3.188 1.00 94.69 73 LEU A N 1
ATOM 579 C CA . LEU A 1 73 ? -0.381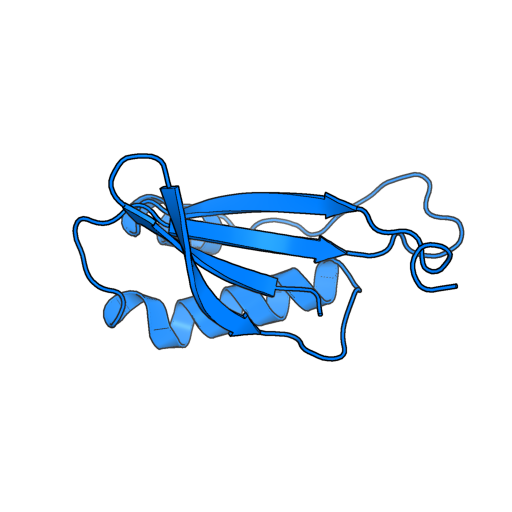 -7.831 3.052 1.00 94.69 73 LEU A CA 1
ATOM 580 C C . LEU A 1 73 ? -1.795 -7.265 2.895 1.00 94.69 73 LEU A C 1
ATOM 582 O O . LEU A 1 73 ? -2.192 -6.379 3.646 1.00 94.69 73 LEU A O 1
ATOM 586 N N . MET A 1 74 ? -2.589 -7.836 1.983 1.00 96.31 74 MET A N 1
ATOM 587 C CA . MET A 1 74 ? -3.972 -7.396 1.759 1.00 96.31 74 MET A CA 1
ATOM 588 C C . MET A 1 74 ? -4.837 -7.511 3.025 1.00 96.31 74 MET A C 1
ATOM 590 O O . MET A 1 74 ? -5.635 -6.616 3.309 1.00 96.31 74 MET A O 1
ATOM 594 N N . LYS A 1 75 ? -4.662 -8.582 3.815 1.00 95.50 75 LYS A N 1
ATOM 595 C CA . LYS A 1 75 ? -5.347 -8.746 5.107 1.00 95.50 75 LYS A CA 1
ATOM 596 C C . LYS A 1 75 ? -4.934 -7.674 6.109 1.00 95.50 75 LYS A C 1
ATOM 598 O O . LYS A 1 75 ? -5.808 -6.993 6.626 1.00 95.50 75 LYS A O 1
ATOM 603 N N . LYS A 1 76 ? -3.628 -7.456 6.303 1.00 93.56 76 LYS A N 1
ATOM 604 C CA . LYS A 1 76 ? -3.116 -6.403 7.196 1.00 93.56 76 LYS A CA 1
ATOM 605 C C . LYS A 1 76 ? -3.650 -5.022 6.813 1.00 93.56 76 LYS A C 1
ATOM 607 O O . LYS A 1 76 ? -4.098 -4.282 7.682 1.00 93.56 76 LYS A O 1
ATOM 612 N N . CYS A 1 77 ? -3.651 -4.684 5.522 1.00 95.69 77 CYS A N 1
ATOM 613 C CA . CYS A 1 77 ? -4.233 -3.429 5.048 1.00 95.69 77 CYS A CA 1
ATOM 614 C C . CYS A 1 77 ? -5.727 -3.334 5.387 1.00 95.69 77 C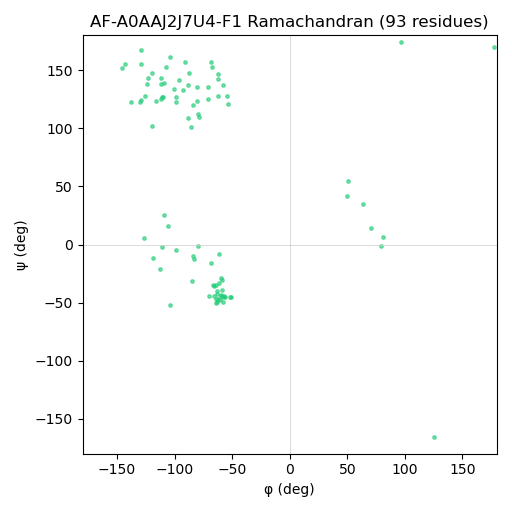YS A C 1
ATOM 616 O O . CYS A 1 77 ? -6.175 -2.301 5.875 1.00 95.69 77 CYS A O 1
ATOM 618 N N . THR A 1 78 ? -6.488 -4.413 5.190 1.00 95.06 78 THR A N 1
ATOM 619 C CA . THR A 1 78 ? -7.925 -4.444 5.505 1.00 95.06 78 THR A CA 1
ATOM 620 C C . THR A 1 78 ? -8.184 -4.269 7.001 1.00 95.06 78 THR A C 1
ATOM 622 O O . THR A 1 78 ? -9.012 -3.443 7.377 1.00 95.06 78 THR A O 1
ATOM 625 N N . ASP A 1 79 ? -7.449 -4.993 7.847 1.00 92.62 79 ASP A N 1
ATOM 626 C CA . ASP A 1 79 ? -7.583 -4.937 9.307 1.00 92.62 79 ASP A CA 1
ATOM 627 C C . ASP A 1 79 ? -7.285 -3.529 9.853 1.00 92.62 79 ASP A C 1
ATOM 629 O O . ASP A 1 79 ? -7.917 -3.075 10.806 1.00 92.62 79 ASP A O 1
ATOM 633 N N . LEU A 1 80 ? -6.364 -2.808 9.206 1.00 93.69 80 LEU A N 1
ATOM 634 C CA . LEU A 1 80 ? -6.011 -1.427 9.535 1.00 93.69 80 LEU A CA 1
ATOM 635 C C . LEU A 1 80 ? -6.936 -0.375 8.907 1.00 93.69 80 LEU A C 1
ATOM 637 O O . LEU A 1 80 ? -6.796 0.804 9.222 1.00 93.69 80 LEU A O 1
ATOM 641 N N . GLY A 1 81 ? -7.834 -0.744 7.990 1.00 94.88 81 GLY A N 1
ATOM 642 C CA . GLY A 1 81 ? -8.579 0.234 7.190 1.00 94.88 81 GLY A CA 1
ATOM 643 C C . GLY A 1 81 ? -7.672 1.069 6.273 1.00 94.88 81 GLY A C 1
ATOM 644 O O . GLY A 1 81 ? -7.909 2.263 6.072 1.00 94.88 81 GLY A O 1
ATOM 645 N N . MET A 1 82 ? -6.611 0.455 5.748 1.00 97.00 82 MET A N 1
ATOM 646 C CA . MET A 1 82 ? -5.608 1.075 4.889 1.00 97.00 82 MET A CA 1
ATOM 647 C C . MET A 1 82 ? -5.880 0.786 3.411 1.00 97.00 82 MET A C 1
ATOM 649 O O . MET A 1 82 ? -5.916 -0.367 2.985 1.00 97.00 82 MET A O 1
ATOM 653 N N . SER A 1 83 ? -6.022 1.843 2.616 1.00 97.19 83 SER A N 1
ATOM 654 C CA . SER A 1 83 ? -6.031 1.768 1.151 1.00 97.19 83 SER A CA 1
ATOM 655 C C . SER A 1 83 ? -4.620 1.932 0.593 1.00 97.19 83 SER A C 1
ATOM 657 O O . SER A 1 83 ? -3.761 2.531 1.236 1.00 97.19 83 SER A O 1
ATOM 659 N N . ILE A 1 84 ? -4.386 1.438 -0.621 1.00 97.31 84 ILE A N 1
ATOM 660 C CA . ILE A 1 84 ? -3.134 1.655 -1.352 1.00 97.31 84 ILE A CA 1
ATOM 661 C C . ILE A 1 84 ? -3.440 2.571 -2.534 1.00 97.31 84 ILE A C 1
ATOM 663 O O . ILE A 1 84 ? -4.351 2.293 -3.312 1.00 97.31 84 ILE A O 1
ATOM 667 N N . TYR A 1 85 ? -2.692 3.662 -2.646 1.00 96.81 85 TYR A N 1
ATOM 668 C CA . TYR A 1 85 ? -2.737 4.592 -3.765 1.00 96.81 85 TYR A CA 1
ATOM 669 C C . TYR A 1 85 ? -1.424 4.477 -4.535 1.00 96.81 85 TYR A C 1
ATOM 671 O O . TYR A 1 85 ? -0.358 4.579 -3.938 1.00 96.81 85 TYR A O 1
ATOM 679 N N . LEU A 1 86 ? -1.512 4.224 -5.839 1.00 95.00 86 LEU A N 1
ATOM 680 C CA . LEU A 1 86 ? -0.358 4.080 -6.721 1.00 95.00 86 LEU A CA 1
ATOM 681 C C . LEU A 1 86 ? -0.303 5.275 -7.666 1.00 95.00 86 LEU A C 1
ATOM 683 O O . LEU A 1 86 ? -1.288 5.558 -8.350 1.00 95.00 86 LEU A O 1
ATOM 687 N N . SER A 1 87 ? 0.844 5.940 -7.714 1.00 93.00 87 SER A N 1
ATOM 688 C CA . SER A 1 87 ? 1.110 7.067 -8.605 1.00 93.00 87 SER A CA 1
ATOM 689 C C . SER A 1 87 ? 2.373 6.801 -9.411 1.00 93.00 87 SER A C 1
ATOM 691 O O . SER A 1 87 ? 3.420 6.444 -8.880 1.00 93.00 87 SER A O 1
ATOM 693 N N . GLU A 1 88 ? 2.255 6.937 -10.723 1.00 91.75 88 GLU A N 1
ATOM 694 C CA . GLU A 1 88 ? 3.382 6.805 -11.635 1.00 91.75 88 GLU A CA 1
ATOM 695 C C . GLU A 1 88 ? 4.057 8.170 -11.803 1.00 91.75 88 GLU A C 1
ATOM 697 O O . GLU A 1 88 ? 3.365 9.182 -11.939 1.00 91.75 88 GLU A O 1
ATOM 702 N N . TYR A 1 89 ? 5.388 8.185 -11.783 1.00 89.75 89 TYR A N 1
ATOM 703 C CA . TYR A 1 89 ? 6.225 9.354 -12.032 1.00 89.75 89 TYR A CA 1
ATOM 704 C C . TYR A 1 89 ? 7.180 9.049 -13.179 1.00 89.75 89 TYR A C 1
ATOM 706 O O . TYR A 1 89 ? 7.686 7.931 -13.288 1.00 89.75 89 TYR A O 1
ATOM 714 N N . ASN A 1 90 ? 7.443 10.043 -14.022 1.00 82.31 90 ASN A N 1
ATOM 715 C CA . ASN A 1 90 ? 8.529 9.963 -14.985 1.00 82.31 90 ASN A CA 1
ATOM 716 C C . ASN A 1 90 ? 9.752 10.668 -14.400 1.00 82.31 90 ASN A C 1
ATOM 718 O O . ASN A 1 90 ? 9.627 11.740 -13.815 1.00 82.31 90 ASN A O 1
ATOM 722 N N . ASP A 1 91 ? 10.944 10.119 -14.630 1.00 66.44 91 ASP A N 1
ATOM 723 C CA . ASP A 1 91 ? 12.205 10.760 -14.221 1.00 66.44 91 ASP A CA 1
ATOM 724 C C . ASP A 1 91 ? 12.428 12.140 -14.896 1.00 66.44 91 ASP A C 1
ATOM 726 O O . ASP A 1 91 ? 13.348 12.868 -14.531 1.00 66.44 91 ASP A O 1
ATOM 730 N N . GLU A 1 92 ? 11.593 12.521 -15.873 1.00 59.12 92 GLU A N 1
ATOM 731 C CA . GLU A 1 92 ? 11.614 13.835 -16.533 1.00 59.12 92 GLU A CA 1
ATOM 732 C C . GLU A 1 92 ? 10.868 14.941 -15.761 1.00 59.12 92 GLU A C 1
ATOM 734 O O . GLU A 1 92 ? 11.036 16.112 -16.093 1.00 59.12 92 GLU A O 1
ATOM 739 N N . ASP A 1 93 ? 10.077 14.612 -14.731 1.00 53.31 93 ASP A N 1
ATOM 740 C CA . ASP A 1 93 ? 9.254 15.595 -14.002 1.00 53.31 93 ASP A CA 1
ATOM 741 C C . ASP A 1 93 ? 10.045 16.429 -12.960 1.00 53.31 93 ASP A C 1
ATOM 743 O O . ASP A 1 93 ? 9.480 17.331 -12.338 1.00 53.31 93 ASP A O 1
ATOM 747 N N . ASP A 1 94 ? 11.351 16.170 -12.800 1.00 49.25 94 ASP A N 1
ATOM 748 C CA . ASP A 1 94 ? 12.269 16.875 -11.883 1.00 49.25 94 ASP A CA 1
ATOM 749 C C . ASP A 1 94 ? 13.252 17.852 -12.597 1.00 49.25 94 ASP A C 1
ATOM 751 O O . ASP A 1 94 ? 14.240 18.285 -11.990 1.00 49.25 94 ASP A O 1
ATOM 755 N N . LEU A 1 95 ? 13.005 18.225 -13.868 1.00 37.66 95 LEU A N 1
ATOM 756 C CA . LEU A 1 95 ? 13.802 19.213 -14.636 1.00 37.66 95 LEU A CA 1
ATOM 757 C C . LEU A 1 95 ? 13.156 20.604 -14.756 1.00 37.66 95 LEU A C 1
ATOM 759 O O . LEU A 1 95 ? 11.970 20.705 -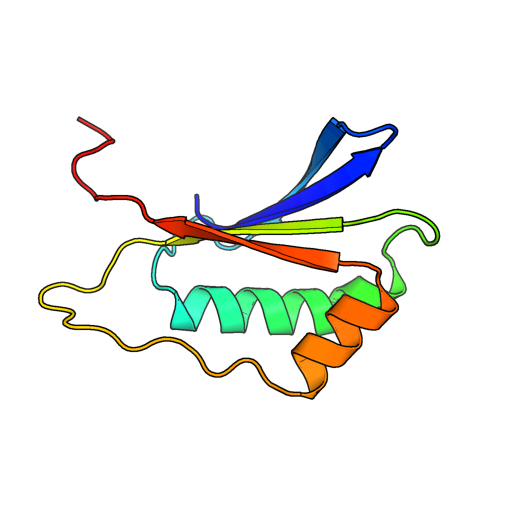15.139 1.00 37.66 95 LEU A O 1
#

Secondary structure (DSSP, 8-state):
--EEEEEEETTEEEEEEEE-TT---HHHHHHHHHHHHHHHGGGSPTT-EEEEEEEEPPPTT--S------HHHHHHHHHTTEEEEEEE--TTTT-

Sequence (95 aa):
MSIWIRKVTDGNSENYVRLAEESWDLPELFKIFENWLTEHADNLPSGHQWIADIGFTPREGANGGGPILSVQLMKKCTDLGMSIYLSEYNDEDDL

pLDDT: mean 90.03, std 10.36, range [37.66, 97.75]

Foldseek 3Di:
DFKFKWWDDPNDTDGDDDDDPPAQAQQVQLVRVQVCLVVCLVVDDAPIAIETGGEHEDDPPDPDDHHDCDPVNVVSCVVRNYYYHYHYDYPVPVD

Radius of gyration: 13.78 Å; Cα contacts (8 Å, |Δi|>4): 146; chains: 1; bounding box: 29×32×38 Å

Nearest PDB structures (foldseek):
  5lad-assembly1_A-2  TM=3.683E-01  e=6.762E+00  Thermotoga maritima
  7a3i-assembly1_A  TM=3.188E-01  e=7.229E+00  Homo sapiens
  6xyc-assembly1_A  TM=2.674E-01  e=7.728E+00  metagenome

Solvent-accessible surface area (backbone atoms only — not comparable to full-atom values): 5706 Å² total; per-residue (Å²): 114,14,33,38,37,25,43,45,56,98,93,43,72,45,85,71,50,78,46,56,70,88,50,40,49,57,54,60,51,52,53,53,49,50,52,48,48,72,76,44,53,91,74,53,76,80,97,41,42,31,34,43,38,38,41,23,40,79,58,89,89,61,92,71,88,78,64,84,81,48,74,65,53,57,47,55,29,57,78,54,45,39,46,80,43,81,42,84,46,62,92,71,78,83,117

Mean predicted aligned error: 4.45 Å